Protein AF-A0AA46SDP7-F1 (afdb_monomer_lite)

Organism: Cytobacillus firmus (NCBI:txid1399)

Radius of gyration: 17.37 Å; chains: 1; bounding box: 38×28×46 Å

Sequence (100 aa):
MVIKECKKSDHFILSINALLRRLPQSHPKRGLIEGDLAKRKAGVRGEEAVDYFLKDLPGFILLKDIRHSNGTGDFYQIDVLLMCSNFLLILEIKNISGTI

InterPro domains:
  IPR011528 Nuclease-related domain, NERD [PF08378] (43-100)
  IPR011528 Nuclease-related domain, NERD [PS50965] (42-100)

Secondary structure (DSSP, 8-state):
-EEE------HHHHHHHHHHHHS-TT-TTHHHHHHHHHHHHHHHHHHHHHHHHHHT-TT-EEEEEEEEE-SSS-EEEEEEEEEETTEEEEE------S--

Structure (mmCIF, N/CA/C/O backbone):
data_AF-A0AA46SDP7-F1
#
_entry.id   AF-A0AA46SDP7-F1
#
loop_
_atom_site.group_PDB
_atom_site.id
_atom_site.type_symbol
_atom_site.label_atom_id
_atom_site.label_alt_id
_atom_site.label_comp_id
_atom_site.label_asym_id
_atom_site.label_entity_id
_atom_site.label_seq_id
_atom_site.pdbx_PDB_ins_code
_atom_site.Cartn_x
_atom_site.Cartn_y
_atom_site.Cartn_z
_atom_site.occupancy
_atom_site.B_iso_or_equiv
_atom_site.auth_seq_id
_atom_site.auth_comp_id
_atom_site.auth_asym_id
_atom_site.auth_atom_id
_atom_site.pdbx_PDB_model_num
ATOM 1 N N . MET A 1 1 ? -14.318 7.319 12.407 1.00 62.09 1 MET A N 1
ATOM 2 C CA . MET A 1 1 ? -13.286 8.330 12.748 1.00 62.09 1 MET A CA 1
ATOM 3 C C . MET A 1 1 ? -11.929 7.805 12.307 1.00 62.09 1 MET A C 1
ATOM 5 O O . MET A 1 1 ? -11.535 6.739 12.762 1.00 62.09 1 MET A O 1
ATOM 9 N N . VAL A 1 2 ? -11.235 8.509 11.409 1.00 66.75 2 VAL A N 1
ATOM 10 C CA . VAL A 1 2 ? -9.861 8.154 11.012 1.00 66.75 2 VAL A CA 1
ATOM 11 C C . VAL A 1 2 ? -8.903 8.811 12.000 1.00 66.75 2 VAL A C 1
ATOM 13 O O . VAL A 1 2 ? -8.929 10.028 12.148 1.00 66.75 2 VAL A O 1
ATOM 16 N N . ILE A 1 3 ? -8.097 8.015 12.704 1.00 71.75 3 ILE A N 1
ATOM 17 C CA . ILE A 1 3 ? -7.153 8.528 13.718 1.00 71.75 3 ILE A CA 1
ATOM 18 C C . ILE A 1 3 ? -5.738 8.661 13.140 1.00 71.75 3 ILE A C 1
ATOM 20 O O . ILE A 1 3 ? -4.951 9.492 13.587 1.00 71.75 3 ILE A O 1
ATOM 24 N N . LYS A 1 4 ? -5.422 7.878 12.107 1.00 69.56 4 LYS A N 1
ATOM 25 C CA . LYS A 1 4 ? -4.156 7.949 11.383 1.00 69.56 4 LYS A CA 1
ATOM 26 C C . LYS A 1 4 ? -4.418 7.815 9.889 1.00 69.56 4 LYS A C 1
ATOM 28 O O . LYS A 1 4 ? -4.958 6.801 9.449 1.00 69.56 4 LYS A O 1
ATOM 33 N N . GLU A 1 5 ? -4.056 8.845 9.134 1.00 62.19 5 GLU A N 1
ATOM 34 C CA . GLU A 1 5 ? -4.148 8.831 7.675 1.00 62.19 5 GLU A CA 1
ATOM 35 C C . GLU A 1 5 ? -2.993 8.048 7.043 1.00 62.19 5 GLU A C 1
ATOM 37 O O . GLU A 1 5 ? -1.882 8.005 7.582 1.00 62.19 5 GLU A O 1
ATOM 42 N N . CYS A 1 6 ? -3.269 7.461 5.877 1.00 63.78 6 CYS A N 1
ATOM 43 C CA . CYS A 1 6 ? -2.260 6.835 5.031 1.00 63.78 6 CYS A CA 1
ATOM 44 C C . CYS A 1 6 ? -1.330 7.931 4.492 1.00 63.78 6 CYS A C 1
ATOM 46 O O . CYS A 1 6 ? -1.796 8.921 3.911 1.00 63.78 6 CYS A O 1
ATOM 48 N N . LYS A 1 7 ? -0.013 7.804 4.690 1.00 62.19 7 LYS A N 1
ATOM 49 C CA . LYS A 1 7 ? 0.933 8.797 4.157 1.00 62.19 7 LYS A CA 1
ATOM 50 C C . LYS A 1 7 ? 1.095 8.567 2.657 1.00 62.19 7 LYS A C 1
ATOM 52 O O . LYS A 1 7 ? 2.012 7.876 2.229 1.00 62.19 7 LYS A O 1
ATOM 57 N N . LYS A 1 8 ? 0.276 9.236 1.842 1.00 59.47 8 LYS A N 1
ATOM 58 C CA . LYS A 1 8 ? 0.346 9.200 0.365 1.00 59.47 8 LYS A CA 1
ATOM 59 C C . LYS A 1 8 ? 1.575 9.898 -0.245 1.00 59.47 8 LYS A C 1
ATOM 61 O O . LYS A 1 8 ? 1.533 10.393 -1.370 1.00 59.47 8 LYS A O 1
ATOM 66 N N . SER A 1 9 ? 2.691 9.968 0.472 1.00 56.75 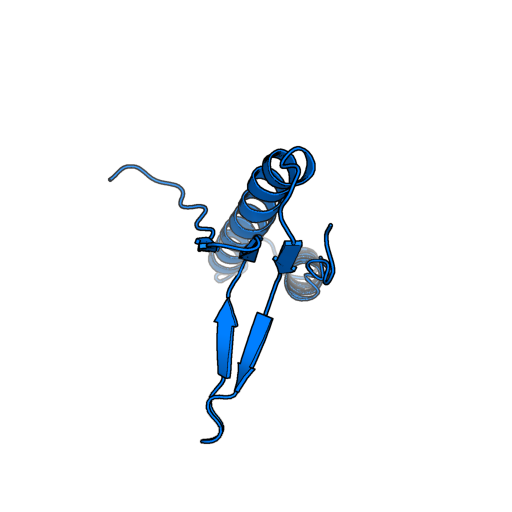9 SER A N 1
ATOM 67 C CA . SER A 1 9 ? 3.958 10.454 -0.066 1.00 56.75 9 SER A CA 1
ATOM 68 C C . SER A 1 9 ? 4.742 9.274 -0.635 1.00 56.75 9 SER A C 1
ATOM 70 O O . SER A 1 9 ? 5.737 8.845 -0.046 1.00 56.75 9 SER A O 1
ATOM 72 N N . ASP A 1 10 ? 4.307 8.728 -1.774 1.00 73.19 10 ASP A N 1
ATOM 73 C CA . ASP A 1 10 ? 5.094 7.712 -2.478 1.00 73.19 10 ASP A CA 1
ATOM 74 C C . ASP A 1 10 ? 6.271 8.392 -3.209 1.00 73.19 10 ASP A C 1
ATOM 76 O O . ASP A 1 10 ? 6.318 8.561 -4.433 1.00 73.19 10 ASP A O 1
ATOM 80 N N . HIS A 1 11 ? 7.241 8.843 -2.406 1.00 83.19 11 HIS A N 1
ATOM 81 C CA . HIS A 1 11 ? 8.512 9.408 -2.851 1.00 83.19 11 HIS A CA 1
ATOM 82 C C . HIS A 1 11 ? 9.227 8.482 -3.833 1.00 83.19 11 HIS A C 1
ATOM 84 O O . HIS A 1 11 ? 9.990 8.949 -4.681 1.00 83.19 11 HIS A O 1
ATOM 90 N N . PHE A 1 12 ? 8.973 7.178 -3.753 1.00 85.56 12 PHE A N 1
ATOM 91 C CA . PHE A 1 12 ? 9.547 6.202 -4.654 1.00 85.56 12 PHE A CA 1
ATOM 92 C C . PHE A 1 12 ? 8.929 6.299 -6.054 1.00 85.56 12 PHE A C 1
ATOM 94 O O . PHE A 1 12 ? 9.676 6.346 -7.032 1.00 85.56 12 PHE A O 1
ATOM 101 N N . ILE A 1 13 ? 7.602 6.433 -6.180 1.00 90.62 13 ILE A N 1
ATOM 102 C CA . ILE A 1 13 ? 6.953 6.721 -7.474 1.00 90.62 13 ILE A CA 1
ATOM 103 C C . ILE A 1 13 ? 7.516 8.010 -8.081 1.00 90.62 13 ILE A C 1
ATOM 105 O O . ILE A 1 13 ? 7.862 8.033 -9.265 1.00 90.62 13 ILE A O 1
ATOM 109 N N . LEU A 1 14 ? 7.650 9.082 -7.296 1.00 92.25 14 LEU A N 1
ATOM 110 C CA . LEU A 1 14 ? 8.240 10.340 -7.778 1.00 92.25 14 LEU A CA 1
ATOM 111 C C . LEU A 1 14 ? 9.684 10.141 -8.264 1.00 92.25 14 LEU A C 1
ATOM 113 O O . LEU A 1 14 ? 10.047 10.610 -9.347 1.00 92.25 14 LEU A O 1
ATOM 117 N N . SER A 1 15 ? 10.481 9.392 -7.503 1.00 92.88 15 SER A N 1
ATOM 118 C CA . SER A 1 15 ? 11.877 9.087 -7.825 1.00 92.88 15 SER A CA 1
ATOM 119 C C . SER A 1 15 ? 12.008 8.250 -9.099 1.00 92.88 15 SER A C 1
ATOM 121 O O . SER A 1 15 ? 12.814 8.584 -9.968 1.00 92.88 15 SER A O 1
ATOM 123 N N . ILE 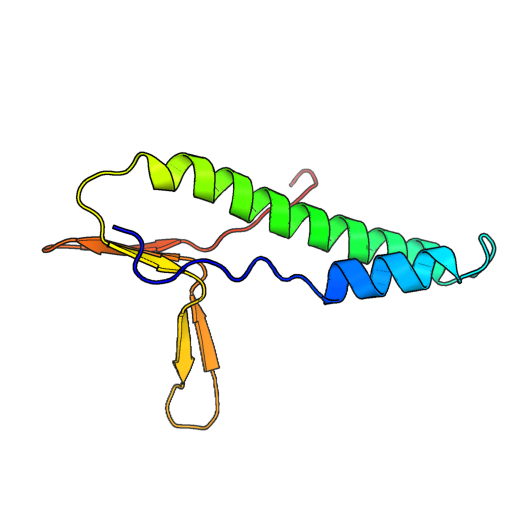A 1 16 ? 11.179 7.215 -9.273 1.00 94.06 16 ILE A N 1
ATOM 124 C CA . ILE A 1 16 ? 11.172 6.400 -10.493 1.00 94.06 16 ILE A CA 1
ATOM 125 C C . ILE A 1 16 ? 10.729 7.213 -11.709 1.00 94.06 16 ILE A C 1
ATOM 127 O O . ILE A 1 16 ? 11.358 7.119 -12.762 1.00 94.06 16 ILE A O 1
ATOM 131 N N . ASN A 1 17 ? 9.690 8.044 -11.591 1.00 94.44 17 ASN A N 1
ATOM 132 C CA . ASN A 1 17 ? 9.291 8.914 -12.701 1.00 94.44 17 ASN A CA 1
ATOM 133 C C . ASN A 1 17 ? 10.436 9.867 -13.087 1.00 94.44 17 ASN A C 1
ATOM 135 O O . ASN A 1 17 ? 10.699 10.079 -14.271 1.00 94.44 17 ASN A O 1
ATOM 139 N N . ALA A 1 18 ? 11.159 10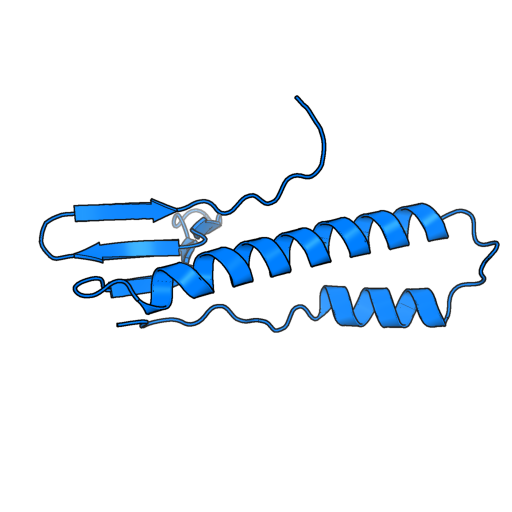.420 -12.107 1.00 95.56 18 ALA A N 1
ATOM 140 C CA . ALA A 1 18 ? 12.326 11.255 -12.373 1.00 95.56 18 ALA A CA 1
ATOM 141 C C . ALA A 1 18 ? 13.457 10.481 -13.073 1.00 95.56 18 ALA A C 1
ATOM 143 O O . ALA A 1 18 ? 14.065 11.023 -13.997 1.00 95.56 18 ALA A O 1
ATOM 144 N N . LEU A 1 19 ? 13.703 9.229 -12.677 1.00 95.44 19 LEU A N 1
ATOM 145 C CA . LEU A 1 19 ? 14.661 8.335 -13.330 1.00 95.44 19 LEU A CA 1
ATOM 146 C C . LEU A 1 19 ? 14.266 8.051 -14.786 1.00 95.44 19 LEU A C 1
ATOM 148 O O . LEU A 1 19 ? 15.080 8.244 -15.685 1.00 95.44 19 LEU A O 1
ATOM 152 N N . LEU A 1 20 ? 13.015 7.664 -15.042 1.00 96.19 20 LEU A N 1
ATOM 153 C CA . LEU A 1 20 ? 12.529 7.331 -16.387 1.00 96.19 20 LEU A CA 1
ATOM 154 C C . LEU A 1 20 ? 12.567 8.513 -17.361 1.00 96.19 20 LEU A C 1
ATOM 156 O O . LEU A 1 20 ? 12.749 8.296 -18.558 1.00 96.19 20 LEU A O 1
ATOM 160 N N . ARG A 1 21 ? 12.433 9.754 -16.872 1.00 96.31 21 ARG A N 1
ATOM 161 C CA . ARG A 1 21 ? 12.627 10.963 -17.696 1.00 96.31 21 ARG A CA 1
ATOM 162 C C . ARG A 1 21 ? 14.074 11.153 -18.153 1.00 96.31 21 ARG A C 1
ATOM 164 O O . ARG A 1 21 ? 14.298 11.776 -19.182 1.00 96.31 21 ARG A O 1
ATOM 171 N N . ARG A 1 22 ? 15.043 10.666 -17.374 1.00 96.19 22 ARG A N 1
ATOM 172 C CA . ARG A 1 22 ? 16.485 10.826 -17.637 1.00 96.19 22 ARG A CA 1
ATOM 173 C C . ARG A 1 22 ? 17.098 9.623 -18.351 1.00 96.19 22 ARG A C 1
ATOM 175 O O . ARG A 1 22 ? 18.192 9.731 -18.891 1.00 96.19 22 ARG A O 1
ATOM 182 N N . LEU A 1 23 ? 16.418 8.481 -18.330 1.00 96.12 23 LEU A N 1
ATOM 183 C CA . LEU A 1 23 ? 16.907 7.244 -18.919 1.00 96.12 23 LEU A CA 1
ATOM 184 C C . LEU A 1 23 ? 16.622 7.206 -20.433 1.00 96.12 23 LEU A C 1
ATOM 186 O O . LEU A 1 23 ? 15.468 7.421 -20.820 1.00 96.12 23 LEU A O 1
ATOM 190 N N . PRO A 1 24 ? 17.608 6.873 -21.289 1.00 96.50 24 PRO A N 1
ATOM 191 C CA . PRO A 1 24 ? 17.374 6.680 -22.718 1.00 96.50 24 PRO A CA 1
ATOM 192 C C . PRO A 1 24 ? 16.266 5.658 -22.986 1.00 96.50 24 PRO A C 1
ATOM 194 O O . PRO A 1 24 ? 16.128 4.671 -22.260 1.00 96.50 24 PRO A O 1
ATOM 197 N N . GLN A 1 25 ? 15.499 5.866 -24.057 1.00 93.62 25 GLN A N 1
ATOM 198 C CA . GLN A 1 25 ? 14.420 4.948 -24.448 1.00 93.62 25 GLN A CA 1
ATOM 199 C C . GLN A 1 25 ? 14.944 3.544 -24.789 1.00 93.62 25 GLN A C 1
ATOM 201 O O . GLN A 1 25 ? 14.300 2.551 -24.475 1.00 93.62 25 GLN A O 1
ATOM 206 N N . SER A 1 26 ? 16.151 3.453 -25.352 1.00 96.25 26 SER A N 1
ATOM 207 C CA . SER A 1 26 ? 16.819 2.194 -25.706 1.00 96.25 26 SER A CA 1
ATOM 208 C C . SER A 1 26 ? 17.485 1.476 -24.527 1.00 96.25 26 SER A C 1
ATOM 210 O O . SER A 1 26 ? 18.113 0.436 -24.717 1.00 96.25 26 SER A O 1
ATOM 212 N N . HIS A 1 27 ? 17.405 2.018 -23.308 1.00 96.94 27 HIS A N 1
ATOM 213 C CA . HIS A 1 27 ? 18.104 1.429 -22.174 1.00 96.94 27 HIS A CA 1
ATOM 214 C C . HIS A 1 27 ? 17.517 0.046 -21.826 1.00 96.94 27 HIS A C 1
ATOM 216 O O . HIS A 1 27 ? 16.318 -0.055 -21.559 1.00 96.94 27 HIS A O 1
ATOM 222 N N . PRO A 1 28 ? 18.336 -1.017 -21.710 1.00 96.88 28 PRO A N 1
ATOM 223 C CA . PRO A 1 28 ? 17.846 -2.395 -21.586 1.00 96.88 28 PRO A CA 1
ATOM 224 C C . PRO A 1 28 ? 16.989 -2.639 -20.333 1.00 96.88 28 PRO A C 1
ATOM 226 O O . PRO A 1 28 ? 16.089 -3.470 -20.341 1.00 96.88 28 PRO A O 1
ATOM 229 N N . LYS A 1 29 ? 17.227 -1.889 -19.248 1.00 96.44 29 LYS A N 1
ATOM 230 C CA . LYS A 1 29 ? 16.439 -1.991 -18.001 1.00 96.44 29 LYS A CA 1
ATOM 231 C C . LYS A 1 29 ? 15.180 -1.121 -17.971 1.00 96.44 29 LYS A C 1
ATOM 233 O O . LYS A 1 29 ? 14.474 -1.131 -16.968 1.00 96.44 29 LYS A O 1
ATOM 238 N N . ARG A 1 30 ? 14.899 -0.336 -19.015 1.00 95.62 30 ARG A N 1
ATOM 239 C CA . ARG A 1 30 ? 13.783 0.616 -18.998 1.00 95.62 30 ARG A CA 1
ATOM 240 C C . ARG A 1 30 ? 12.43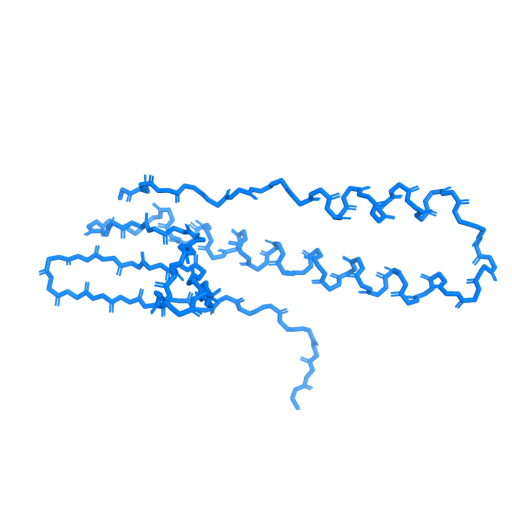6 -0.081 -18.790 1.00 95.62 30 ARG A C 1
ATOM 242 O O . ARG A 1 30 ? 11.703 0.317 -17.892 1.00 95.62 30 ARG A O 1
ATOM 249 N N . GLY A 1 31 ? 12.170 -1.154 -19.538 1.00 95.81 31 GLY A N 1
ATOM 250 C CA . GLY A 1 31 ? 10.923 -1.918 -19.415 1.00 95.81 31 GLY A CA 1
ATOM 251 C C . GLY A 1 31 ? 10.718 -2.525 -18.021 1.00 95.81 31 GLY A C 1
ATOM 252 O O . GLY A 1 31 ? 9.605 -2.511 -17.504 1.00 95.81 31 GLY A O 1
ATOM 253 N N . LEU A 1 32 ? 11.796 -2.972 -17.363 1.00 95.75 32 LEU A N 1
ATOM 254 C CA . LEU A 1 32 ? 11.744 -3.440 -15.972 1.00 95.75 32 LEU A CA 1
ATOM 255 C C . LEU A 1 32 ? 11.291 -2.317 -15.026 1.00 95.75 32 LEU A C 1
ATOM 257 O O . LEU A 1 32 ? 10.377 -2.506 -14.228 1.00 95.75 32 LEU A O 1
ATOM 261 N N . ILE A 1 33 ? 11.897 -1.134 -15.155 1.00 95.56 33 ILE A N 1
ATOM 262 C CA . ILE A 1 33 ? 11.587 0.035 -14.319 1.00 95.56 33 ILE A CA 1
ATOM 263 C C . ILE A 1 33 ? 10.147 0.517 -14.560 1.00 95.56 33 ILE A C 1
ATOM 265 O O . ILE A 1 33 ? 9.449 0.886 -13.616 1.00 95.56 33 ILE A O 1
ATOM 269 N N . GLU A 1 34 ? 9.680 0.508 -15.811 1.00 95.31 34 GLU A N 1
ATOM 270 C CA . GLU A 1 34 ? 8.294 0.841 -16.160 1.00 95.31 34 GLU A CA 1
ATOM 271 C C . GLU A 1 34 ? 7.299 -0.175 -15.579 1.00 95.31 34 GLU A C 1
ATOM 273 O O . GLU A 1 34 ? 6.259 0.223 -15.049 1.00 95.31 34 GLU A O 1
ATOM 278 N N . GLY A 1 35 ? 7.641 -1.467 -15.590 1.00 93.00 35 GLY A N 1
ATOM 279 C CA . GLY A 1 35 ? 6.860 -2.518 -14.936 1.00 93.00 35 GLY A CA 1
ATOM 280 C C . GLY A 1 35 ? 6.751 -2.321 -13.422 1.00 93.00 35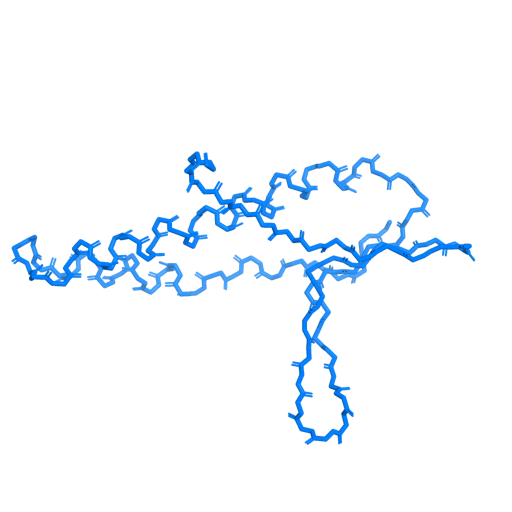 GLY A C 1
ATOM 281 O O . GLY A 1 35 ? 5.656 -2.402 -12.863 1.00 93.00 35 GLY A O 1
ATOM 282 N N . ASP A 1 36 ? 7.857 -1.992 -12.753 1.00 91.38 36 ASP A N 1
ATOM 283 C CA . ASP A 1 36 ? 7.861 -1.699 -11.315 1.00 91.38 36 ASP A CA 1
ATOM 284 C C . ASP A 1 36 ? 7.042 -0.447 -10.980 1.00 91.38 36 ASP A C 1
ATOM 286 O O . ASP A 1 36 ? 6.296 -0.427 -9.995 1.00 91.38 36 ASP A O 1
ATOM 290 N N . LEU A 1 37 ? 7.123 0.589 -11.823 1.00 92.56 37 LEU A N 1
ATOM 291 C CA . LEU A 1 37 ? 6.287 1.781 -11.697 1.00 92.56 37 LEU A CA 1
ATOM 292 C C . LEU A 1 37 ? 4.798 1.442 -11.827 1.00 92.56 37 LEU A C 1
ATOM 294 O O . LEU A 1 37 ? 3.984 1.951 -11.055 1.00 92.56 37 LEU A O 1
ATOM 298 N N . ALA A 1 38 ? 4.436 0.607 -12.804 1.00 91.12 38 ALA A N 1
ATOM 299 C CA . ALA A 1 38 ? 3.057 0.197 -13.039 1.00 91.12 38 ALA A CA 1
ATOM 300 C C . ALA A 1 38 ? 2.489 -0.579 -11.843 1.00 91.12 38 ALA A C 1
ATOM 302 O O . ALA A 1 38 ? 1.406 -0.238 -11.366 1.00 91.12 38 ALA A O 1
ATOM 303 N N . LYS A 1 39 ? 3.246 -1.544 -11.301 1.00 89.00 39 LYS A N 1
ATOM 304 C CA . LYS A 1 39 ? 2.861 -2.312 -10.103 1.00 89.00 39 LYS A CA 1
ATOM 305 C C . LYS A 1 39 ? 2.603 -1.408 -8.900 1.00 89.00 39 LYS A C 1
ATOM 307 O O . LYS A 1 39 ? 1.580 -1.539 -8.238 1.00 89.00 39 LYS A O 1
ATOM 312 N N . ARG A 1 40 ? 3.490 -0.444 -8.642 1.00 88.69 40 ARG A N 1
ATOM 313 C CA . ARG A 1 40 ? 3.338 0.487 -7.510 1.00 88.69 40 ARG A CA 1
ATOM 314 C C . ARG A 1 40 ? 2.150 1.421 -7.681 1.00 88.69 40 ARG A C 1
ATOM 316 O O . ARG A 1 40 ? 1.365 1.587 -6.756 1.00 88.69 40 ARG A O 1
ATOM 323 N N . LYS A 1 41 ? 1.958 1.964 -8.887 1.00 89.50 41 LYS A N 1
ATOM 324 C CA . LYS A 1 41 ? 0.761 2.754 -9.210 1.00 89.50 41 LYS A CA 1
ATOM 325 C C . LYS A 1 41 ? -0.525 1.939 -9.046 1.00 89.50 41 LYS A C 1
ATOM 327 O O . LYS A 1 41 ? -1.535 2.505 -8.644 1.00 89.50 41 LYS A O 1
ATOM 332 N N . ALA A 1 42 ? -0.511 0.646 -9.372 1.00 89.44 42 ALA A N 1
ATOM 333 C CA . ALA A 1 42 ? -1.648 -0.235 -9.122 1.00 89.44 42 ALA A CA 1
ATOM 334 C C . ALA A 1 42 ? -1.904 -0.400 -7.615 1.00 89.44 42 ALA A C 1
ATOM 336 O O . ALA A 1 42 ? -3.043 -0.226 -7.194 1.00 89.44 42 ALA A O 1
ATOM 337 N N . GLY A 1 43 ? -0.863 -0.628 -6.806 1.00 87.81 43 GLY A N 1
ATOM 338 C CA . GLY A 1 43 ? -0.965 -0.674 -5.341 1.00 87.81 43 GLY A CA 1
ATOM 339 C C . GLY A 1 43 ? -1.632 0.575 -4.759 1.00 87.81 43 GLY A C 1
ATOM 340 O O . GLY A 1 43 ? -2.689 0.463 -4.145 1.00 87.81 43 GLY A O 1
ATOM 341 N N . VAL A 1 44 ? -1.107 1.764 -5.089 1.00 86.12 44 VAL A N 1
ATOM 342 C CA . VAL A 1 44 ? -1.682 3.050 -4.646 1.00 86.12 44 VAL A CA 1
ATOM 343 C C . VAL A 1 44 ? -3.152 3.168 -5.044 1.00 86.12 44 VAL A C 1
ATOM 345 O O . VAL A 1 44 ? -3.989 3.496 -4.215 1.00 86.12 44 VAL A O 1
ATOM 348 N N . ARG A 1 45 ? -3.509 2.844 -6.292 1.00 87.75 45 ARG A N 1
ATOM 349 C CA . ARG A 1 45 ? -4.917 2.872 -6.725 1.00 87.75 45 ARG A CA 1
ATOM 350 C C . ARG A 1 45 ? -5.802 1.886 -5.963 1.00 87.75 45 ARG A C 1
ATOM 352 O O . ARG A 1 45 ? -6.977 2.172 -5.766 1.00 87.75 45 ARG A O 1
ATOM 359 N N . GLY A 1 46 ? -5.260 0.734 -5.573 1.00 88.31 46 GLY A N 1
ATOM 360 C CA . GLY A 1 46 ? -5.965 -0.248 -4.752 1.00 88.31 46 GLY A CA 1
ATOM 361 C C . GLY A 1 46 ? -6.317 0.322 -3.384 1.00 88.31 46 GLY A C 1
ATOM 362 O O . GLY A 1 46 ? -7.477 0.276 -2.982 1.00 88.31 46 GLY A O 1
ATOM 363 N N . GLU A 1 47 ? -5.340 0.936 -2.718 1.00 86.00 47 GLU A N 1
ATOM 364 C CA . GLU A 1 47 ? -5.558 1.636 -1.449 1.00 86.00 47 GLU A CA 1
ATOM 365 C C . GLU A 1 47 ? -6.568 2.779 -1.599 1.00 86.00 47 GLU A C 1
ATOM 367 O O . GLU A 1 47 ? -7.476 2.909 -0.786 1.00 86.00 47 GLU A O 1
ATOM 372 N N . GLU A 1 48 ? -6.479 3.572 -2.672 1.00 87.31 48 GLU A N 1
ATOM 373 C CA . GLU A 1 48 ? -7.429 4.657 -2.951 1.00 87.31 48 GLU A CA 1
ATOM 374 C C . GLU A 1 48 ? -8.865 4.174 -3.160 1.00 87.31 48 GLU A C 1
ATOM 376 O O . GLU A 1 48 ? -9.807 4.826 -2.702 1.00 87.31 48 GLU A O 1
ATOM 381 N N . ALA A 1 49 ? -9.035 3.038 -3.836 1.00 89.50 49 ALA A N 1
ATOM 382 C CA . ALA A 1 49 ? -10.340 2.429 -4.047 1.00 89.50 49 ALA A CA 1
ATOM 383 C C . ALA A 1 49 ? -10.944 1.936 -2.726 1.00 89.50 49 ALA A C 1
ATOM 385 O O . ALA A 1 49 ? -12.116 2.188 -2.460 1.00 89.50 49 ALA A O 1
ATOM 386 N N . VAL A 1 50 ? -10.152 1.287 -1.870 1.00 89.25 50 VAL A N 1
ATOM 387 C CA . VAL A 1 50 ? -10.612 0.852 -0.541 1.00 89.25 50 VAL A CA 1
ATOM 388 C C . VAL A 1 50 ? -10.929 2.059 0.344 1.00 89.25 50 VAL A C 1
ATOM 390 O O . VAL A 1 50 ? -11.973 2.096 0.994 1.00 89.25 50 VAL A O 1
ATOM 393 N N . ASP A 1 51 ? -10.085 3.088 0.310 1.00 87.38 51 ASP A N 1
ATOM 394 C CA . ASP A 1 51 ? -10.277 4.338 1.043 1.00 87.38 51 ASP A CA 1
ATOM 395 C C . ASP A 1 51 ? -11.596 5.032 0.715 1.00 87.38 51 ASP A C 1
ATOM 397 O O . ASP A 1 51 ? -12.190 5.648 1.601 1.00 87.38 51 ASP A O 1
ATOM 401 N N . TYR A 1 52 ? -12.052 4.947 -0.535 1.00 88.62 52 TYR A N 1
ATOM 402 C CA . TYR A 1 52 ? -13.354 5.464 -0.939 1.00 88.62 52 TYR A CA 1
ATOM 403 C C . TYR A 1 52 ? -14.487 4.790 -0.154 1.00 88.62 52 TYR A C 1
ATOM 405 O O . TYR A 1 52 ? -15.272 5.488 0.481 1.00 88.62 52 TYR A O 1
ATOM 413 N N . PHE A 1 53 ? -14.515 3.456 -0.100 1.00 88.06 53 PHE A N 1
ATOM 414 C CA . PHE A 1 53 ? -15.550 2.716 0.633 1.00 88.06 53 PHE A CA 1
ATOM 415 C C . PHE A 1 53 ? -15.451 2.891 2.153 1.00 88.06 53 PHE A C 1
ATOM 417 O O . PHE A 1 53 ? -16.464 2.942 2.846 1.00 88.06 53 PHE A O 1
ATOM 424 N N . LEU A 1 54 ? -14.235 3.012 2.689 1.00 87.62 54 LEU A N 1
ATOM 425 C 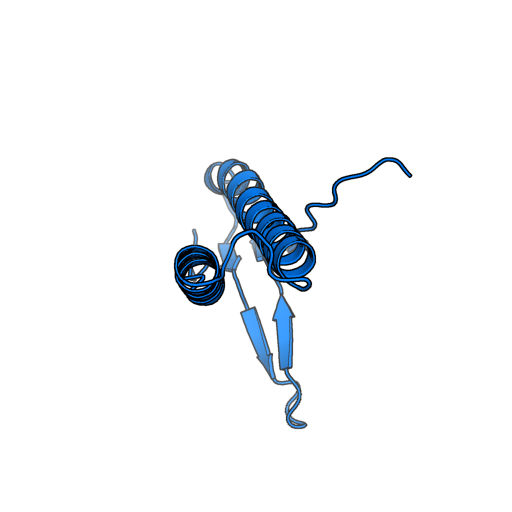CA . LEU A 1 54 ? -14.012 3.163 4.128 1.00 87.62 54 LEU A CA 1
ATOM 426 C C . LEU A 1 54 ? -14.473 4.518 4.689 1.00 87.62 54 LEU A C 1
ATOM 428 O O . LEU A 1 54 ? -14.728 4.616 5.890 1.00 87.62 54 LEU A O 1
ATOM 432 N N . LYS A 1 55 ? -14.570 5.565 3.858 1.00 83.69 55 LYS A N 1
ATOM 433 C CA . LYS A 1 55 ? -15.054 6.892 4.286 1.00 83.69 55 LYS A CA 1
ATOM 434 C C . LYS A 1 55 ? -16.511 6.869 4.735 1.00 83.69 55 LYS A C 1
ATOM 436 O O . LYS A 1 55 ? -16.854 7.573 5.682 1.00 83.69 55 LYS A O 1
ATOM 441 N N . ASP A 1 56 ? -17.321 6.032 4.099 1.00 84.25 56 ASP A N 1
ATOM 442 C CA . ASP A 1 56 ? -18.765 5.967 4.324 1.00 84.25 56 ASP A CA 1
ATOM 443 C C . ASP A 1 56 ? -19.155 4.937 5.393 1.00 84.25 56 ASP A C 1
ATOM 445 O O . ASP A 1 56 ? -20.333 4.631 5.554 1.00 84.25 56 ASP A O 1
ATOM 449 N N . LEU A 1 57 ? -18.185 4.392 6.139 1.00 84.12 57 LEU A N 1
ATOM 450 C CA . LEU A 1 57 ? -18.422 3.366 7.152 1.00 84.12 57 LEU A CA 1
ATOM 451 C C . LEU A 1 57 ? -18.565 3.989 8.563 1.00 84.12 57 LEU A C 1
ATOM 453 O O . LEU A 1 57 ? -17.557 4.293 9.215 1.00 84.12 57 LEU A O 1
ATOM 457 N N . PRO A 1 58 ? -19.795 4.196 9.078 1.00 82.94 58 PRO A N 1
ATOM 458 C CA . PRO A 1 58 ? -20.012 4.793 10.392 1.00 82.94 58 PRO A CA 1
ATOM 459 C C . PRO A 1 58 ? -19.717 3.804 11.526 1.00 82.94 58 PRO A C 1
ATOM 461 O O . PRO A 1 58 ? -19.802 2.591 11.364 1.00 82.94 58 PRO A O 1
ATOM 464 N N . GLY A 1 59 ? -19.408 4.330 12.713 1.00 86.94 59 GLY A N 1
ATOM 465 C CA . GLY A 1 59 ? -19.245 3.519 13.928 1.00 86.94 59 GLY A CA 1
ATOM 466 C C . GLY A 1 59 ? -17.889 2.824 14.083 1.00 86.94 59 GLY A C 1
ATOM 467 O O . GLY A 1 59 ? -17.648 2.212 15.121 1.00 86.94 59 GLY A O 1
ATOM 468 N N . PHE A 1 60 ? -16.984 2.967 13.110 1.00 90.62 60 PHE A N 1
ATOM 469 C CA . PHE A 1 60 ? -15.632 2.415 13.187 1.00 90.62 60 PHE A CA 1
ATOM 470 C C . PHE A 1 60 ? -14.570 3.489 13.435 1.00 90.62 60 PHE A C 1
ATOM 472 O O . PHE A 1 60 ? -14.621 4.616 12.924 1.00 90.62 60 PHE A O 1
ATOM 479 N N . ILE A 1 61 ? -13.566 3.109 14.214 1.00 91.06 61 ILE A N 1
ATOM 480 C CA . ILE A 1 61 ? -12.267 3.764 14.292 1.00 91.06 61 ILE A CA 1
ATOM 481 C C . ILE A 1 61 ? -11.375 3.113 13.241 1.00 91.06 61 ILE A C 1
ATOM 483 O O . ILE A 1 61 ? -11.240 1.892 13.214 1.00 91.06 61 ILE A O 1
ATOM 487 N N . LEU A 1 62 ? -10.768 3.930 12.384 1.00 91.00 62 LEU A N 1
ATOM 488 C CA . LEU A 1 62 ? -9.864 3.463 11.340 1.00 91.00 62 LEU A CA 1
ATOM 489 C C . LEU A 1 62 ? -8.436 3.896 11.657 1.00 91.00 62 LEU A C 1
ATOM 491 O O . LEU A 1 62 ? -8.159 5.085 11.864 1.00 91.00 62 LEU A O 1
ATOM 495 N N . LEU A 1 63 ? -7.537 2.919 11.649 1.00 88.94 63 LEU A N 1
ATOM 496 C CA . LEU A 1 63 ? -6.101 3.103 11.781 1.00 88.94 63 LEU A CA 1
ATOM 497 C C . LEU A 1 63 ? -5.416 2.533 10.541 1.00 88.94 63 LEU A C 1
ATOM 499 O O . LEU A 1 63 ? -5.548 1.344 10.263 1.00 88.94 63 LEU A O 1
ATOM 503 N N . LYS A 1 64 ? -4.691 3.379 9.808 1.00 88.44 64 LYS A N 1
ATOM 504 C CA . LYS A 1 64 ? -3.981 2.993 8.583 1.00 88.44 64 LYS A CA 1
ATOM 505 C C . LYS A 1 64 ? -2.471 2.977 8.790 1.00 88.44 64 LYS A C 1
ATOM 507 O O . LYS A 1 64 ? -1.957 3.709 9.646 1.00 88.44 64 LYS A O 1
ATOM 512 N N . ASP A 1 65 ? -1.771 2.158 8.011 1.00 87.12 65 ASP A N 1
ATOM 513 C CA . ASP A 1 65 ? -0.311 2.001 8.048 1.00 87.12 65 ASP A CA 1
ATOM 514 C C . ASP A 1 65 ? 0.224 1.786 9.472 1.00 87.12 65 ASP A C 1
ATOM 516 O O . ASP A 1 65 ? 1.178 2.447 9.912 1.00 87.12 65 ASP A O 1
ATOM 520 N N . ILE A 1 66 ? -0.422 0.937 10.278 1.00 89.44 66 ILE A N 1
ATOM 521 C CA . ILE A 1 66 ? 0.079 0.670 11.630 1.00 89.44 66 ILE A CA 1
ATOM 522 C C . ILE A 1 66 ? 1.376 -0.108 11.486 1.00 89.44 66 ILE A C 1
ATOM 524 O O . ILE A 1 66 ? 1.366 -1.270 11.101 1.00 89.44 66 ILE A O 1
ATOM 528 N N . ARG A 1 67 ? 2.489 0.527 11.848 1.00 88.38 67 ARG A N 1
ATOM 529 C CA . ARG A 1 67 ? 3.780 -0.133 11.977 1.00 88.38 67 ARG A CA 1
ATOM 530 C C . ARG A 1 67 ? 4.044 -0.388 13.450 1.00 88.38 67 ARG A C 1
ATOM 532 O O . ARG A 1 67 ? 4.244 0.563 14.205 1.00 88.38 67 ARG A O 1
ATOM 539 N N . HIS A 1 68 ? 4.015 -1.651 13.847 1.00 87.00 68 HIS A N 1
ATOM 540 C CA . HIS A 1 68 ? 4.210 -2.064 15.232 1.00 87.00 68 HIS A CA 1
ATOM 541 C C . HIS A 1 68 ? 5.476 -2.910 15.354 1.00 87.00 68 HIS A C 1
ATOM 543 O O . HIS A 1 68 ? 5.775 -3.711 14.469 1.00 87.00 68 HIS A O 1
ATOM 549 N N . SER A 1 69 ? 6.235 -2.709 16.432 1.00 88.00 69 SER A N 1
ATOM 550 C CA . SER A 1 69 ? 7.417 -3.525 16.717 1.00 88.00 69 SER A CA 1
ATOM 551 C C . SER A 1 69 ? 7.031 -4.739 17.544 1.00 88.00 69 SER A C 1
ATOM 553 O O . SER A 1 69 ? 6.256 -4.617 18.484 1.00 88.00 69 SER A O 1
ATOM 555 N N . ASN A 1 70 ? 7.621 -5.893 17.254 1.00 87.44 70 ASN A N 1
ATOM 556 C CA . ASN A 1 70 ? 7.475 -7.080 18.096 1.00 87.44 70 ASN A CA 1
ATOM 557 C C . ASN A 1 70 ? 8.411 -7.077 19.325 1.00 87.44 70 ASN A C 1
ATOM 559 O O . ASN A 1 70 ? 8.467 -8.065 20.051 1.00 87.44 70 ASN A O 1
ATOM 563 N N . GLY A 1 71 ? 9.169 -5.996 19.553 1.00 86.50 71 GLY A N 1
ATOM 564 C CA . GLY A 1 71 ? 10.107 -5.874 20.672 1.00 86.50 71 GLY A CA 1
ATOM 565 C C . GLY A 1 71 ? 11.443 -6.599 20.475 1.00 86.50 71 GLY A C 1
ATOM 566 O O . GLY A 1 71 ? 12.363 -6.366 21.252 1.00 86.50 71 GLY A O 1
ATOM 567 N N . THR A 1 72 ? 11.595 -7.413 19.424 1.00 90.12 72 THR A N 1
ATOM 568 C CA . THR A 1 72 ? 12.850 -8.113 19.083 1.00 90.12 72 THR A CA 1
ATOM 569 C C . THR A 1 72 ? 13.629 -7.429 17.960 1.00 90.12 72 THR A C 1
ATOM 571 O O . THR A 1 72 ? 14.625 -7.962 17.480 1.00 90.12 72 THR A O 1
ATOM 574 N N . GLY A 1 73 ? 13.195 -6.234 17.554 1.00 87.88 73 GLY A N 1
ATOM 575 C CA . GLY A 1 73 ? 13.786 -5.465 16.458 1.00 87.88 73 GLY A CA 1
ATOM 576 C C . GLY A 1 73 ? 13.056 -5.618 15.125 1.00 87.88 73 GLY A C 1
ATOM 577 O O . GLY A 1 73 ? 13.314 -4.828 14.215 1.00 87.88 73 GLY A O 1
ATOM 578 N N . ASP A 1 74 ? 12.100 -6.545 15.015 1.00 90.81 74 ASP A N 1
ATOM 579 C CA . ASP A 1 74 ? 11.269 -6.652 13.821 1.00 90.81 74 ASP A CA 1
ATOM 580 C C . ASP A 1 74 ? 10.045 -5.742 13.913 1.00 90.81 74 ASP A C 1
ATOM 582 O O . ASP A 1 74 ? 9.606 -5.295 14.983 1.00 90.81 74 ASP A O 1
ATOM 586 N N . PHE A 1 75 ? 9.483 -5.467 12.741 1.00 89.50 75 PHE A N 1
ATOM 587 C CA . PHE A 1 75 ? 8.284 -4.666 12.586 1.00 89.50 75 PHE A CA 1
ATOM 588 C C . PHE A 1 75 ? 7.327 -5.373 11.645 1.00 89.50 75 PHE A C 1
ATOM 590 O O . PHE A 1 75 ? 7.739 -5.877 10.602 1.00 89.50 75 PHE A O 1
ATOM 597 N N . TYR A 1 76 ? 6.046 -5.331 11.984 1.00 89.00 76 TYR A N 1
ATOM 598 C CA . TYR A 1 76 ? 4.975 -5.700 11.074 1.00 89.00 76 TYR A CA 1
ATOM 599 C C . TYR A 1 76 ? 4.138 -4.472 10.739 1.00 89.00 76 TYR A C 1
ATOM 601 O O . TYR A 1 76 ? 4.070 -3.504 11.507 1.00 89.00 76 TYR A O 1
ATOM 609 N N . GLN A 1 77 ? 3.543 -4.515 9.555 1.00 88.38 77 GLN A N 1
ATOM 610 C CA . GLN A 1 77 ? 2.644 -3.492 9.063 1.00 88.38 77 GLN A CA 1
ATOM 611 C C . GLN A 1 77 ? 1.243 -4.082 8.942 1.00 88.38 77 GLN A C 1
ATOM 613 O O . GLN A 1 77 ? 1.086 -5.216 8.501 1.00 88.38 77 GLN A O 1
ATOM 618 N N . ILE A 1 78 ? 0.250 -3.307 9.362 1.00 90.81 78 ILE A N 1
ATOM 619 C CA . ILE A 1 78 ? -1.160 -3.558 9.084 1.00 90.81 78 ILE A CA 1
ATOM 620 C C . ILE A 1 78 ? -1.640 -2.413 8.198 1.00 90.81 78 ILE A C 1
ATOM 622 O O . ILE A 1 78 ? -1.565 -1.253 8.624 1.00 90.81 78 ILE A O 1
ATOM 626 N N . ASP A 1 79 ? -2.125 -2.739 6.998 1.00 88.62 79 ASP A N 1
ATOM 627 C CA . ASP A 1 79 ? -2.600 -1.747 6.027 1.00 88.62 79 ASP A CA 1
ATOM 628 C C . ASP A 1 79 ? -3.768 -0.947 6.610 1.00 88.62 79 ASP A C 1
ATOM 630 O O . ASP A 1 79 ? -3.686 0.278 6.735 1.00 88.62 79 ASP A O 1
ATOM 634 N N . VAL A 1 80 ? -4.828 -1.635 7.055 1.00 91.69 80 VAL A N 1
ATOM 635 C CA . VAL A 1 80 ? -5.946 -1.011 7.771 1.00 91.69 80 VAL A CA 1
ATOM 636 C C . VAL A 1 80 ? -6.436 -1.901 8.911 1.00 91.69 80 VAL A C 1
ATOM 638 O O . VAL A 1 80 ? -6.770 -3.068 8.719 1.00 91.69 80 VAL A O 1
ATOM 641 N N . LEU A 1 81 ? -6.545 -1.314 10.101 1.00 92.56 81 LEU A N 1
ATOM 642 C CA . LEU A 1 81 ? -7.256 -1.878 11.241 1.00 92.56 81 LEU A CA 1
ATOM 643 C C . LEU A 1 81 ? -8.545 -1.083 11.468 1.00 92.56 81 LEU A C 1
ATOM 645 O O . LEU A 1 81 ? -8.505 0.111 11.786 1.00 92.56 81 LEU A O 1
ATOM 649 N N . LEU A 1 82 ? -9.686 -1.751 11.311 1.00 93.00 82 LEU A N 1
ATOM 650 C CA . LEU A 1 82 ? -10.993 -1.224 11.685 1.00 93.00 82 LEU A CA 1
ATOM 651 C C . LEU A 1 82 ? -11.339 -1.729 13.077 1.00 93.00 82 LEU A C 1
ATOM 653 O O . LEU A 1 82 ? -11.229 -2.921 13.361 1.00 93.00 82 LEU A O 1
ATOM 657 N N . MET A 1 83 ? -11.793 -0.823 13.932 1.00 93.00 83 MET A N 1
ATOM 658 C CA . MET A 1 83 ? -12.127 -1.138 15.314 1.00 93.00 83 MET A CA 1
ATOM 659 C C . MET A 1 83 ? -13.487 -0.567 15.683 1.00 93.00 83 MET A C 1
ATOM 661 O O . MET A 1 83 ? -13.792 0.585 15.376 1.00 93.00 83 MET A O 1
ATOM 665 N N . CYS A 1 84 ? -14.276 -1.351 16.399 1.00 90.50 84 CYS A N 1
ATOM 666 C CA . CYS A 1 84 ? -15.453 -0.895 17.127 1.00 90.50 84 CYS A CA 1
ATOM 667 C C . CYS A 1 84 ? -15.436 -1.506 18.540 1.00 90.50 84 CYS A C 1
ATOM 669 O O . CYS A 1 84 ? -14.474 -2.167 18.929 1.00 90.50 84 CYS A O 1
ATOM 671 N N . SER A 1 85 ? -16.473 -1.264 19.343 1.00 91.00 85 SER A N 1
ATOM 672 C CA . SER A 1 85 ? -16.500 -1.675 20.756 1.00 91.00 85 SER A CA 1
ATOM 673 C C . SER A 1 85 ? -16.461 -3.191 20.979 1.00 91.00 85 SER A C 1
ATOM 675 O O . SER A 1 85 ? -16.102 -3.633 22.066 1.00 91.00 85 SER A O 1
ATOM 677 N N . ASN A 1 86 ? -16.841 -3.984 19.981 1.00 93.31 86 ASN A N 1
ATOM 678 C CA . ASN A 1 86 ? -17.022 -5.428 20.098 1.00 93.31 86 ASN A CA 1
ATOM 679 C C . ASN A 1 86 ? -16.253 -6.237 19.043 1.00 93.31 86 ASN A C 1
ATOM 681 O O . ASN A 1 86 ? -16.370 -7.462 19.033 1.00 93.31 86 ASN A O 1
ATOM 685 N N . PHE A 1 87 ? -15.490 -5.589 18.155 1.00 92.19 87 PHE A N 1
ATOM 686 C CA . PHE A 1 87 ? -14.824 -6.273 17.049 1.00 92.19 87 PHE A CA 1
ATOM 687 C C . PHE A 1 87 ? -13.627 -5.495 16.470 1.00 92.19 87 PHE A C 1
ATOM 689 O O . PHE A 1 87 ? -13.584 -4.262 16.486 1.00 92.19 87 PHE A O 1
ATOM 696 N N . LEU A 1 88 ? -12.661 -6.255 15.939 1.00 94.06 88 LEU A N 1
ATOM 697 C CA . LEU A 1 88 ? -11.465 -5.788 15.236 1.00 94.06 88 LEU A CA 1
ATOM 698 C C . LEU A 1 88 ? -11.357 -6.500 13.880 1.00 94.06 88 LEU A C 1
ATOM 700 O O . LEU A 1 88 ? -11.381 -7.730 13.833 1.00 94.06 88 LEU A O 1
ATOM 704 N N . LEU A 1 89 ? -11.174 -5.741 12.797 1.00 93.38 89 LEU A N 1
ATOM 705 C CA . LEU A 1 89 ? -10.939 -6.266 11.449 1.00 93.38 89 LEU A CA 1
ATOM 706 C C . LEU A 1 89 ? -9.616 -5.761 10.898 1.00 93.38 89 LEU A C 1
ATOM 708 O O . LEU A 1 89 ? -9.409 -4.554 10.777 1.00 93.38 89 LEU A O 1
ATOM 712 N N . ILE A 1 90 ? -8.762 -6.697 10.502 1.00 93.88 90 ILE A N 1
ATOM 713 C CA . ILE A 1 90 ? -7.561 -6.417 9.721 1.00 93.88 90 ILE A CA 1
ATOM 714 C C . ILE A 1 90 ? -7.926 -6.560 8.244 1.00 93.88 90 ILE A C 1
ATOM 716 O O . ILE A 1 90 ? -8.385 -7.623 7.823 1.00 93.88 90 ILE A O 1
ATOM 720 N N . LEU A 1 91 ? -7.728 -5.496 7.469 1.00 91.75 91 LEU A N 1
ATOM 721 C CA . LEU A 1 91 ? -7.837 -5.525 6.014 1.00 91.75 91 LEU A CA 1
ATOM 722 C C . LEU A 1 91 ? -6.439 -5.446 5.411 1.00 91.75 91 LEU A C 1
ATOM 724 O O . LEU A 1 91 ? -5.731 -4.468 5.634 1.00 91.75 91 LEU A O 1
ATOM 728 N N . GLU A 1 92 ? -6.087 -6.463 4.631 1.00 91.12 92 GLU A N 1
ATOM 729 C CA . GLU A 1 92 ? -4.901 -6.487 3.774 1.00 91.12 92 GLU A CA 1
ATOM 730 C C . GLU A 1 92 ? -5.320 -6.072 2.360 1.00 91.12 92 GLU A C 1
ATOM 732 O O . GLU A 1 92 ? -6.205 -6.700 1.765 1.00 91.12 92 GLU A O 1
ATOM 737 N N . ILE A 1 93 ? -4.710 -5.025 1.805 1.00 88.56 93 ILE A N 1
ATOM 738 C CA . ILE A 1 93 ? -5.132 -4.470 0.517 1.00 88.56 93 ILE A CA 1
ATOM 739 C C . ILE A 1 93 ? -4.205 -4.979 -0.582 1.00 88.56 93 ILE A C 1
ATOM 741 O O . ILE A 1 93 ? -3.040 -4.605 -0.682 1.00 88.56 93 ILE A O 1
ATOM 745 N N . LYS A 1 94 ? -4.741 -5.812 -1.480 1.00 87.06 94 LYS A N 1
ATOM 746 C CA . LYS A 1 94 ? -3.995 -6.322 -2.637 1.00 87.06 94 LYS A CA 1
ATOM 747 C C . LYS A 1 94 ? -4.677 -5.933 -3.934 1.00 87.06 94 LYS A C 1
ATOM 749 O O . LYS A 1 94 ? -5.812 -6.322 -4.187 1.00 87.06 94 LYS A O 1
ATOM 754 N N . ASN A 1 95 ? -3.949 -5.211 -4.782 1.00 85.75 95 ASN A N 1
ATOM 755 C CA . ASN A 1 95 ? -4.358 -4.949 -6.156 1.00 85.75 95 ASN A CA 1
ATOM 756 C C . ASN A 1 95 ? -3.473 -5.749 -7.115 1.00 85.75 95 ASN A C 1
ATOM 758 O O . ASN A 1 95 ? -2.321 -5.386 -7.361 1.00 85.75 95 ASN A O 1
ATOM 762 N N . ILE A 1 96 ? -4.002 -6.866 -7.611 1.00 80.94 96 ILE A N 1
ATOM 763 C CA . ILE A 1 96 ? -3.285 -7.808 -8.473 1.00 80.94 96 ILE A CA 1
ATOM 764 C C . ILE A 1 96 ? -3.930 -7.765 -9.857 1.00 80.94 96 ILE A C 1
ATOM 766 O O . ILE A 1 96 ? -5.133 -7.956 -9.994 1.00 80.94 96 ILE A O 1
ATOM 770 N N . SER A 1 97 ? -3.124 -7.524 -10.889 1.00 73.50 97 SER A N 1
ATOM 771 C CA . SER A 1 97 ? -3.553 -7.618 -12.285 1.00 73.50 97 SER A CA 1
ATOM 772 C C . SER A 1 97 ? -3.174 -8.974 -12.876 1.00 73.50 97 SER A C 1
ATOM 774 O O . SER A 1 97 ? -2.038 -9.413 -12.695 1.00 73.50 97 SER A O 1
ATOM 776 N N . GLY A 1 98 ? -4.077 -9.582 -13.642 1.00 71.88 98 GLY A N 1
ATOM 777 C CA . GLY A 1 98 ? -3.898 -10.896 -14.263 1.00 71.88 98 GLY A CA 1
ATOM 778 C C . GLY A 1 98 ? -5.122 -11.782 -14.039 1.00 71.88 98 GLY A C 1
ATOM 779 O O . GLY A 1 98 ? -5.986 -11.461 -13.226 1.00 71.88 98 GLY A O 1
ATOM 780 N N . THR A 1 99 ? -5.208 -12.877 -14.781 1.00 60.69 99 THR A N 1
ATOM 781 C CA . THR A 1 99 ? -6.186 -13.950 -14.562 1.00 60.69 99 THR A CA 1
ATOM 782 C C . THR A 1 99 ? -5.508 -15.098 -13.821 1.00 60.69 99 THR A C 1
ATOM 784 O O . THR A 1 99 ? -4.336 -15.371 -14.083 1.00 60.69 99 THR A O 1
ATOM 787 N N . ILE A 1 100 ? -6.235 -15.714 -12.884 1.00 60.16 100 ILE A N 1
ATOM 788 C CA . ILE A 1 100 ? -5.818 -16.931 -12.164 1.00 60.16 100 ILE A CA 1
ATOM 789 C C . ILE A 1 100 ? -5.768 -18.105 -13.140 1.00 60.16 100 ILE A C 1
ATOM 791 O O . ILE A 1 100 ? -6.688 -18.182 -13.987 1.00 60.16 100 ILE A O 1
#

Foldseek 3Di:
DEPADDPPPPVVLVVLVVVLVVDDPPDPCNVVSVVVSVQVVLQVVQLVVVVVVVVPDPQWYKYAFDWDDPVPPDTDTQGIWIDHPPDIDGDDGDRDDDDD

pLDDT: mean 87.01, std 9.65, range [56.75, 96.94]